Protein AF-A0A3S0C617-F1 (afdb_monomer)

Mean predicted aligned error: 4.09 Å

Foldseek 3Di:
DFDDDPNDTQFDDPPWDADPNDTHGDPVRGPCVQWDWDPDWDQDPQQGIKTFTWGDDPNDIDPRPDIDRPDGHPNPDPD

Solvent-accessible surface area (backbone atoms only — not comparable to full-atom values): 4843 Å² total; per-residue (Å²): 85,75,44,70,57,93,94,38,77,46,28,53,47,84,75,50,50,74,57,96,92,39,78,45,70,53,84,82,40,42,50,59,93,34,52,43,85,43,93,55,67,50,77,42,98,49,51,26,48,35,41,24,25,22,36,50,58,96,94,43,74,43,74,67,70,42,75,45,59,92,51,65,30,94,73,42,68,95,124

Nearest PDB structures (foldseek):
  3djm-assembly5_E  TM=8.885E-01  e=5.413E-04  Cereibacter sphaeroides 2.4.1
  5ghv-assembly2_B  TM=5.421E-01  e=1.089E+00  Homo sapiens
  8rrz-assembly1_A  TM=5.491E-01  e=1.657E+00  Homo sapiens
  5cxz-assembly1_A  TM=5.113E-01  e=1.759E+00  Homo sapiens
  4yjt-assembly1_A  TM=5.164E-01  e=1.759E+00  Homo sapiens

pLDDT: mean 90.61, std 10.1, range [53.41, 97.81]

Organism: NCBI:txid2489054

Structure (mmCIF, N/CA/C/O backbone):
data_AF-A0A3S0C617-F1
#
_entry.id   AF-A0A3S0C617-F1
#
loop_
_atom_site.group_PDB
_atom_site.id
_atom_site.type_symbol
_atom_site.label_atom_id
_atom_site.label_alt_id
_atom_site.label_comp_id
_atom_site.label_asym_id
_atom_site.label_entity_id
_atom_site.label_seq_id
_atom_site.pdbx_PDB_ins_code
_atom_site.Cartn_x
_atom_site.Cartn_y
_atom_site.Cartn_z
_atom_site.occupancy
_atom_site.B_iso_or_equiv
_atom_site.auth_seq_id
_atom_site.auth_comp_id
_atom_site.auth_asym_id
_atom_site.auth_atom_id
_atom_site.pdbx_PDB_model_num
ATOM 1 N N . MET A 1 1 ? -11.417 -8.790 -4.716 1.00 94.69 1 MET A N 1
ATOM 2 C CA . MET A 1 1 ? -10.321 -8.925 -3.704 1.00 94.69 1 MET A CA 1
A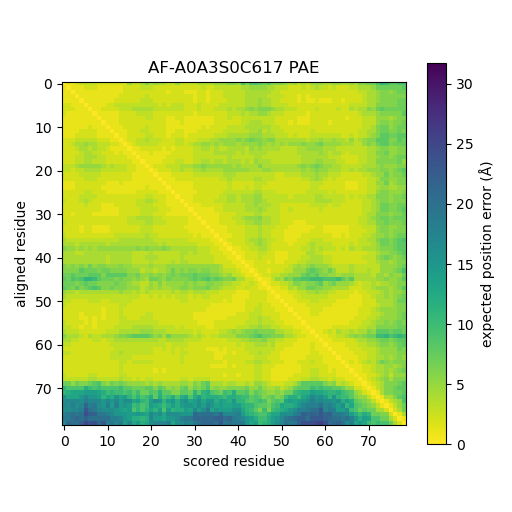TOM 3 C C . MET A 1 1 ? -10.487 -7.898 -2.577 1.00 94.69 1 MET A C 1
ATOM 5 O O . MET A 1 1 ? -10.979 -6.809 -2.839 1.00 94.69 1 MET A O 1
ATOM 9 N N . LYS A 1 2 ? -10.095 -8.219 -1.329 1.00 96.75 2 LYS A N 1
ATOM 10 C CA . LYS A 1 2 ? -10.218 -7.335 -0.148 1.00 96.75 2 LYS A CA 1
ATOM 11 C C . LYS A 1 2 ? -8.915 -7.245 0.647 1.00 96.75 2 LYS A C 1
ATOM 13 O O . LYS A 1 2 ? -8.380 -8.270 1.053 1.00 96.75 2 LYS A O 1
ATOM 18 N N . ALA A 1 3 ? -8.470 -6.027 0.951 1.00 96.31 3 ALA A N 1
ATOM 19 C CA . ALA A 1 3 ? -7.438 -5.768 1.954 1.00 96.31 3 ALA A CA 1
ATOM 20 C C . ALA A 1 3 ? -8.106 -5.388 3.281 1.00 96.31 3 ALA A C 1
ATOM 22 O O . ALA A 1 3 ? -8.863 -4.415 3.339 1.00 96.31 3 ALA A O 1
ATOM 23 N N . ILE A 1 4 ? -7.854 -6.154 4.344 1.00 97.25 4 ILE A N 1
ATOM 24 C CA . ILE A 1 4 ? -8.500 -5.975 5.651 1.00 97.25 4 ILE A CA 1
ATOM 25 C C . ILE A 1 4 ? -7.437 -5.841 6.735 1.00 97.25 4 ILE A C 1
ATOM 27 O O . ILE A 1 4 ? -6.508 -6.639 6.810 1.00 97.25 4 ILE A O 1
ATOM 31 N N . TRP A 1 5 ? -7.621 -4.865 7.621 1.00 97.12 5 TRP A N 1
ATOM 32 C CA . TRP A 1 5 ? -6.860 -4.755 8.861 1.00 97.12 5 TRP A CA 1
ATOM 33 C C . TRP A 1 5 ? -7.808 -4.395 10.003 1.00 97.12 5 TRP A C 1
ATOM 35 O O . TRP A 1 5 ? -8.651 -3.513 9.848 1.00 97.12 5 TRP A O 1
ATOM 45 N N . LYS A 1 6 ? -7.716 -5.106 11.135 1.00 94.88 6 LYS A N 1
ATOM 46 C CA . LYS A 1 6 ? -8.596 -4.922 12.310 1.00 94.88 6 LYS A CA 1
ATOM 47 C C . LYS A 1 6 ? -10.081 -4.868 11.959 1.00 94.88 6 LYS A C 1
ATOM 49 O O . LYS A 1 6 ? -10.781 -3.909 12.280 1.00 94.88 6 LYS A O 1
ATOM 54 N N . ASN A 1 7 ? -10.533 -5.869 11.205 1.00 95.56 7 ASN A N 1
ATOM 55 C CA . ASN A 1 7 ? -11.914 -5.992 10.728 1.00 95.56 7 ASN A CA 1
ATOM 56 C C . ASN A 1 7 ? -12.407 -4.800 9.882 1.00 95.56 7 ASN A C 1
ATOM 58 O O . ASN A 1 7 ? -13.590 -4.715 9.563 1.00 95.56 7 ASN A O 1
ATOM 62 N N . THR A 1 8 ? -11.512 -3.901 9.467 1.00 97.12 8 THR A N 1
ATOM 63 C CA . THR A 1 8 ? -11.816 -2.766 8.602 1.00 97.12 8 THR A CA 1
ATOM 64 C C . THR A 1 8 ? -11.319 -3.066 7.199 1.00 97.12 8 THR A C 1
ATOM 66 O O . THR A 1 8 ? -10.138 -3.331 6.984 1.00 97.12 8 THR A O 1
ATOM 69 N N . ILE A 1 9 ? -12.228 -3.010 6.227 1.00 97.81 9 ILE A N 1
ATOM 70 C CA . ILE A 1 9 ? -11.880 -3.113 4.807 1.00 97.81 9 ILE A CA 1
ATOM 71 C C . ILE A 1 9 ? -11.185 -1.816 4.397 1.00 97.81 9 ILE A C 1
ATOM 73 O O . ILE A 1 9 ? -11.829 -0.763 4.385 1.00 97.81 9 ILE A O 1
ATOM 77 N N . LEU A 1 10 ? -9.904 -1.914 4.059 1.00 97.56 10 LEU A N 1
ATOM 78 C CA . LEU A 1 10 ? -9.032 -0.821 3.634 1.00 97.56 10 LEU A CA 1
ATOM 79 C C . LEU A 1 10 ? -9.134 -0.560 2.131 1.00 97.56 10 LEU A C 1
ATOM 81 O O . LEU A 1 10 ? -9.121 0.595 1.713 1.00 97.56 10 LEU A O 1
ATOM 85 N N . ALA A 1 11 ? -9.261 -1.627 1.345 1.00 97.12 11 ALA A N 1
ATOM 86 C CA . ALA A 1 11 ? -9.472 -1.587 -0.096 1.00 97.12 11 ALA A CA 1
ATOM 87 C C . ALA A 1 11 ? -10.291 -2.803 -0.541 1.00 97.12 11 ALA A C 1
ATOM 89 O O . ALA A 1 11 ? -10.178 -3.883 0.048 1.00 97.12 11 ALA A O 1
ATOM 90 N N . GLU A 1 12 ? -11.114 -2.624 -1.567 1.00 97.50 12 GLU A N 1
ATOM 91 C CA . GLU A 1 12 ? -11.920 -3.685 -2.168 1.00 97.50 12 GLU A CA 1
ATOM 92 C C . GLU A 1 12 ? -12.095 -3.405 -3.657 1.00 97.50 12 GLU A C 1
ATOM 94 O O . GLU A 1 12 ? -12.579 -2.343 -4.032 1.00 97.50 12 GLU A O 1
ATOM 99 N N . SER A 1 13 ? -11.666 -4.342 -4.497 1.00 96.50 13 SER A N 1
ATOM 100 C CA . SER A 1 13 ? -11.835 -4.278 -5.949 1.00 96.50 13 SER A CA 1
ATOM 101 C C . SER A 1 13 ? -11.639 -5.664 -6.548 1.00 96.50 13 SER A C 1
ATOM 103 O O . SER A 1 13 ? -10.852 -6.460 -6.026 1.00 96.50 13 SER A O 1
ATOM 105 N N . ASP A 1 14 ? -12.339 -5.948 -7.639 1.00 94.62 14 ASP A N 1
ATOM 106 C CA . ASP A 1 14 ? -12.146 -7.160 -8.439 1.00 94.62 14 ASP A CA 1
ATOM 107 C C . ASP A 1 14 ? -11.151 -6.952 -9.593 1.00 94.62 14 ASP A C 1
ATOM 109 O O . ASP A 1 14 ? -10.743 -7.913 -10.236 1.00 94.62 14 ASP A O 1
ATOM 113 N N . GLU A 1 15 ? -10.670 -5.722 -9.780 1.00 93.06 15 GLU A N 1
ATOM 114 C CA . GLU A 1 15 ? -9.740 -5.302 -10.836 1.00 93.06 15 GLU A CA 1
ATOM 115 C C . GLU A 1 15 ? -8.316 -5.097 -10.290 1.00 93.06 15 GLU A C 1
ATOM 117 O O . GLU A 1 15 ? -7.613 -4.155 -10.648 1.00 93.06 15 GLU A O 1
ATOM 122 N N . THR A 1 16 ? -7.878 -5.951 -9.360 1.00 92.94 16 THR A N 1
ATOM 123 C CA . THR A 1 16 ? -6.498 -5.878 -8.854 1.00 92.94 16 THR A CA 1
ATOM 124 C C . THR A 1 16 ? -5.515 -6.483 -9.848 1.00 92.94 16 THR A C 1
ATOM 126 O O . THR A 1 16 ? -5.724 -7.613 -10.293 1.00 92.94 16 THR A O 1
ATOM 129 N N . THR A 1 17 ? -4.388 -5.818 -10.084 1.00 92.06 17 THR A N 1
ATOM 130 C CA . THR A 1 17 ? -3.258 -6.397 -10.826 1.00 92.06 17 THR A CA 1
ATOM 131 C C . THR A 1 17 ? -2.384 -7.207 -9.872 1.00 92.06 17 THR A C 1
ATOM 133 O O . THR A 1 17 ? -2.045 -6.736 -8.785 1.00 92.06 17 THR A O 1
ATOM 136 N N . VAL A 1 18 ? -1.993 -8.425 -10.252 1.00 90.81 18 VAL A N 1
ATOM 137 C CA . VAL A 1 18 ? -1.052 -9.235 -9.462 1.00 90.81 18 VAL A CA 1
ATOM 138 C C . VAL A 1 18 ? 0.337 -9.133 -10.065 1.00 90.81 18 VAL A C 1
ATOM 140 O O . VAL A 1 18 ? 0.553 -9.553 -11.198 1.00 90.81 18 VAL A O 1
ATOM 143 N N . VAL A 1 19 ? 1.292 -8.627 -9.286 1.00 88.50 19 VAL A N 1
ATOM 144 C CA . VAL A 1 19 ? 2.703 -8.551 -9.681 1.00 88.50 19 VAL A CA 1
ATOM 145 C C . VAL A 1 19 ? 3.569 -9.120 -8.576 1.00 88.50 19 VAL A C 1
ATOM 147 O O . VAL A 1 19 ? 3.523 -8.666 -7.435 1.00 88.50 19 VAL A O 1
ATOM 150 N N . GLU A 1 20 ? 4.351 -10.145 -8.917 1.00 87.94 20 GLU A N 1
ATOM 151 C CA . GLU A 1 20 ? 5.203 -10.881 -7.973 1.00 87.94 20 GLU A CA 1
ATOM 152 C C . GLU A 1 20 ? 4.456 -11.330 -6.710 1.00 87.94 20 GLU A C 1
ATOM 154 O O . GLU A 1 20 ? 4.907 -11.103 -5.590 1.00 87.94 20 GLU A O 1
ATOM 159 N N . ASN A 1 21 ? 3.281 -11.939 -6.893 1.00 90.38 21 ASN A N 1
ATOM 160 C CA . ASN A 1 21 ? 2.394 -12.385 -5.812 1.00 90.38 21 ASN A CA 1
ATOM 161 C C . ASN A 1 21 ? 1.851 -11.264 -4.901 1.00 90.38 21 ASN A C 1
ATOM 163 O O . ASN A 1 21 ? 1.253 -11.559 -3.869 1.00 90.38 21 ASN A O 1
ATOM 167 N N . ASN A 1 22 ? 2.007 -9.991 -5.279 1.00 91.44 22 ASN A N 1
ATOM 168 C CA . ASN A 1 22 ? 1.404 -8.858 -4.580 1.00 91.44 22 ASN A CA 1
ATOM 169 C C . ASN A 1 22 ? 0.200 -8.329 -5.359 1.00 91.44 22 ASN A C 1
ATOM 171 O O . ASN A 1 22 ? 0.276 -8.156 -6.576 1.00 91.44 22 ASN A O 1
ATOM 175 N N . HIS A 1 23 ? -0.889 -8.032 -4.650 1.00 93.69 23 HIS A N 1
ATOM 176 C CA . HIS A 1 23 ? -2.069 -7.393 -5.229 1.00 93.69 23 HIS A CA 1
ATOM 177 C C . HIS A 1 23 ? -1.919 -5.873 -5.217 1.00 93.69 23 HIS A C 1
ATOM 179 O O . HIS A 1 23 ? -1.801 -5.257 -4.157 1.00 93.69 23 HIS A O 1
ATOM 185 N N . TYR A 1 24 ? -1.994 -5.278 -6.400 1.00 93.12 24 TYR A N 1
ATOM 186 C CA . TYR A 1 24 ? -2.072 -3.842 -6.606 1.00 93.12 24 TYR A CA 1
ATOM 187 C C . TYR A 1 24 ? -3.530 -3.454 -6.810 1.00 93.12 24 TYR A C 1
ATOM 189 O O . TYR A 1 24 ? -4.195 -3.901 -7.743 1.00 93.12 24 TYR A O 1
ATOM 197 N N . PHE A 1 25 ? -4.033 -2.647 -5.884 1.00 95.56 25 PHE A N 1
ATOM 198 C CA . PHE A 1 25 ? -5.388 -2.119 -5.925 1.00 95.56 25 PHE A CA 1
ATOM 199 C C . PHE A 1 25 ? -5.416 -0.818 -6.735 1.00 95.56 25 PHE A C 1
ATOM 201 O O . PHE A 1 25 ? -4.533 0.023 -6.534 1.00 95.56 25 PHE A O 1
ATOM 208 N N . PRO A 1 26 ? -6.444 -0.589 -7.574 1.00 93.94 26 PRO A N 1
ATOM 209 C CA . PRO A 1 26 ? -6.679 0.720 -8.171 1.00 93.94 26 PRO A CA 1
ATOM 210 C C . PRO A 1 26 ? -6.755 1.807 -7.095 1.00 93.94 26 PRO A C 1
ATOM 212 O O . PRO A 1 26 ? -7.366 1.606 -6.040 1.00 93.94 26 PRO A O 1
ATOM 215 N N . ALA A 1 27 ? -6.176 2.979 -7.354 1.00 91.00 27 ALA A N 1
ATOM 216 C CA . ALA A 1 27 ? -6.097 4.066 -6.371 1.00 91.00 27 ALA A CA 1
ATOM 217 C C . ALA A 1 27 ? -7.471 4.605 -5.918 1.00 91.00 27 ALA A C 1
ATOM 219 O O . ALA A 1 27 ? -7.572 5.246 -4.871 1.00 91.00 27 ALA A O 1
ATOM 220 N N . GLU A 1 28 ? -8.529 4.364 -6.691 1.00 93.25 28 GLU A N 1
ATOM 221 C CA . GLU A 1 28 ? -9.912 4.698 -6.331 1.00 93.25 28 GLU A CA 1
ATOM 222 C C . GLU A 1 28 ? -10.564 3.672 -5.395 1.00 93.25 28 GLU A C 1
ATOM 224 O O . GLU A 1 28 ? -11.463 4.014 -4.631 1.00 93.25 28 GLU A O 1
ATOM 229 N N . SER A 1 29 ? -10.068 2.433 -5.392 1.00 96.00 29 SER A N 1
ATOM 230 C CA . SER A 1 29 ? -10.615 1.344 -4.577 1.00 96.00 29 SER A CA 1
ATOM 231 C C . SER A 1 29 ? -10.138 1.363 -3.120 1.00 96.00 29 SER A C 1
ATOM 233 O O . SER A 1 29 ? -10.669 0.633 -2.277 1.00 96.00 29 SER A O 1
ATOM 235 N N . ILE A 1 30 ? -9.146 2.204 -2.797 1.00 96.06 30 ILE A N 1
ATOM 236 C CA . ILE A 1 30 ? -8.646 2.367 -1.429 1.00 96.06 30 ILE A CA 1
ATOM 237 C C . ILE A 1 30 ? -9.483 3.395 -0.661 1.00 96.06 30 ILE A C 1
ATOM 239 O O . ILE A 1 30 ? -9.810 4.483 -1.140 1.00 96.06 30 ILE A O 1
ATOM 243 N N . LYS A 1 31 ? -9.763 3.110 0.609 1.00 97.12 31 LYS A N 1
ATOM 244 C CA . LYS A 1 31 ? -10.440 4.045 1.513 1.00 97.12 31 LYS A CA 1
ATOM 245 C C . LYS A 1 31 ? -9.427 5.009 2.121 1.00 97.12 31 LYS A C 1
ATOM 247 O O . LYS A 1 31 ? -9.016 4.837 3.268 1.00 97.12 31 LYS A O 1
ATOM 252 N N . LYS A 1 32 ? -9.068 6.053 1.361 1.00 94.88 32 LYS A N 1
ATOM 253 C CA . LYS A 1 32 ? -8.023 7.055 1.682 1.00 94.88 32 LYS A CA 1
ATOM 254 C C . LYS A 1 32 ? -8.053 7.599 3.116 1.00 94.88 32 LYS A C 1
ATOM 256 O O . LYS A 1 32 ? -7.001 7.886 3.663 1.00 94.88 32 LYS A O 1
ATOM 261 N N . LYS A 1 33 ? -9.226 7.674 3.758 1.00 96.25 33 LYS A N 1
ATOM 262 C CA . LYS A 1 33 ? -9.375 8.082 5.170 1.00 96.25 33 LYS A CA 1
ATOM 263 C C . LYS A 1 33 ? -8.547 7.263 6.172 1.00 96.25 33 LYS A C 1
ATOM 265 O O . LYS A 1 33 ? -8.272 7.756 7.258 1.00 96.25 33 LYS A O 1
ATOM 270 N N . TYR A 1 34 ? -8.182 6.027 5.829 1.00 97.44 34 TYR A N 1
ATOM 271 C CA . TYR A 1 34 ? -7.348 5.170 6.673 1.00 97.44 34 TYR A CA 1
ATOM 272 C C . TYR A 1 34 ? -5.861 5.254 6.331 1.00 97.44 34 TYR A C 1
ATOM 274 O O . TYR A 1 34 ? -5.064 4.652 7.036 1.00 97.44 34 TYR A O 1
ATOM 282 N N . PHE A 1 35 ? -5.474 5.968 5.273 1.00 97.12 35 PHE A N 1
ATOM 283 C CA . PHE A 1 35 ? -4.103 6.013 4.777 1.00 97.12 35 PHE A CA 1
ATOM 284 C C . PHE A 1 35 ? -3.495 7.386 5.046 1.00 97.12 35 PHE A C 1
ATOM 286 O O . PHE A 1 35 ? -4.083 8.420 4.737 1.00 97.12 35 PHE A O 1
ATOM 293 N N . THR A 1 36 ? -2.283 7.401 5.586 1.00 96.50 36 THR A N 1
ATOM 294 C CA . THR A 1 36 ? -1.492 8.622 5.776 1.00 96.50 36 THR A CA 1
ATOM 295 C C . THR A 1 36 ? -0.104 8.427 5.199 1.00 96.50 36 THR A C 1
ATOM 297 O O . THR A 1 36 ? 0.463 7.346 5.337 1.00 96.50 36 THR A O 1
ATOM 300 N N . HIS A 1 37 ? 0.446 9.452 4.549 1.00 94.88 37 HIS A N 1
ATOM 301 C CA . HIS A 1 37 ? 1.775 9.368 3.947 1.00 94.88 37 HIS A CA 1
ATOM 302 C C . HIS A 1 37 ? 2.841 9.014 4.987 1.00 94.88 37 HIS A C 1
ATOM 304 O O . HIS A 1 37 ? 2.864 9.581 6.080 1.00 94.88 37 HIS A O 1
ATOM 310 N N . SER A 1 38 ? 3.721 8.086 4.620 1.00 95.81 38 SER A N 1
ATOM 311 C CA . SER A 1 38 ? 4.958 7.823 5.343 1.00 95.81 38 SER A CA 1
ATOM 312 C C . SER A 1 38 ? 6.127 8.533 4.664 1.00 95.81 38 SER A C 1
ATOM 314 O O . SER A 1 38 ? 6.133 8.745 3.451 1.00 95.81 38 SER A O 1
ATOM 316 N N . ASN A 1 39 ? 7.149 8.860 5.452 1.00 93.69 39 ASN A N 1
ATOM 317 C CA . ASN A 1 39 ? 8.424 9.350 4.931 1.00 93.69 39 ASN A CA 1
ATOM 318 C C . ASN A 1 39 ? 9.312 8.203 4.413 1.00 93.69 39 ASN A C 1
ATOM 320 O O . ASN A 1 39 ? 10.352 8.458 3.801 1.00 93.69 39 ASN A O 1
ATOM 324 N N . THR A 1 40 ? 8.919 6.947 4.639 1.00 96.06 40 THR A N 1
ATOM 325 C CA . THR A 1 40 ? 9.655 5.767 4.185 1.00 96.06 40 THR A CA 1
ATOM 326 C C . THR A 1 40 ? 9.578 5.624 2.668 1.00 96.06 40 THR A C 1
ATOM 328 O O . THR A 1 40 ? 8.508 5.701 2.060 1.00 96.06 40 THR A O 1
ATOM 331 N N . HIS A 1 41 ? 10.739 5.388 2.062 1.00 93.75 41 HIS A N 1
ATOM 332 C CA . HIS A 1 41 ? 10.890 5.118 0.640 1.00 93.75 41 HIS A CA 1
ATOM 333 C C . HIS A 1 41 ? 11.899 3.993 0.442 1.00 93.75 41 HIS A C 1
ATOM 335 O O . HIS A 1 41 ? 12.935 3.960 1.105 1.00 93.75 41 HIS A O 1
ATOM 341 N N . THR A 1 42 ? 11.630 3.103 -0.506 1.00 92.75 42 THR A N 1
ATOM 342 C CA . THR A 1 42 ? 12.573 2.054 -0.912 1.00 92.75 42 THR A CA 1
ATOM 343 C C . THR A 1 42 ? 12.765 2.093 -2.420 1.00 92.75 42 THR A C 1
ATOM 345 O O . THR A 1 42 ? 11.932 2.616 -3.162 1.00 92.75 42 THR A O 1
ATOM 348 N N . ARG A 1 43 ? 13.904 1.594 -2.901 1.00 89.00 43 ARG A N 1
ATOM 349 C CA . ARG A 1 43 ? 14.222 1.588 -4.331 1.00 89.00 43 ARG A CA 1
ATOM 350 C C . ARG A 1 43 ? 14.303 0.159 -4.832 1.00 89.00 43 ARG A C 1
ATOM 352 O O . ARG A 1 43 ? 15.153 -0.609 -4.397 1.00 89.00 43 ARG A O 1
ATOM 359 N N . CYS A 1 44 ? 13.451 -0.164 -5.793 1.00 86.12 44 CYS A N 1
ATOM 360 C CA . CYS A 1 44 ? 13.534 -1.392 -6.561 1.00 86.12 44 CYS A CA 1
ATOM 361 C C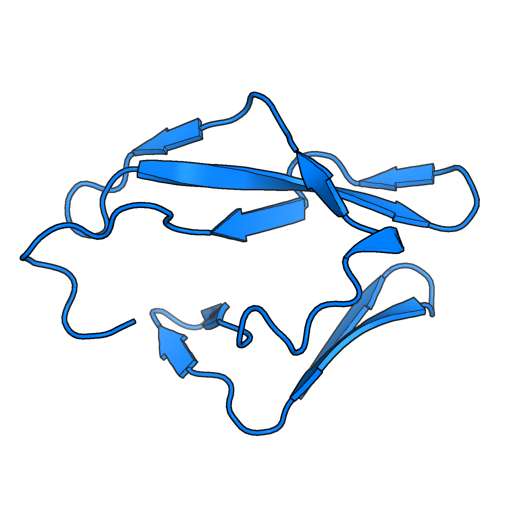 . CYS A 1 44 ? 14.315 -1.108 -7.858 1.00 86.12 44 CYS A C 1
ATOM 363 O O . CYS A 1 44 ? 13.984 -0.138 -8.547 1.00 86.12 44 CYS A O 1
ATOM 365 N N . PRO A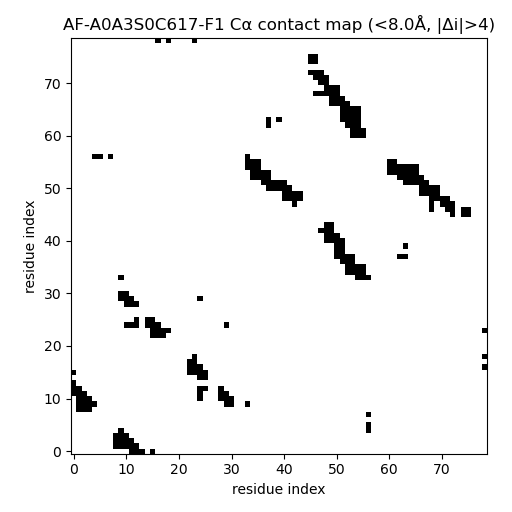 1 45 ? 15.322 -1.925 -8.225 1.00 81.81 45 PRO A N 1
ATOM 366 C CA . PRO A 1 45 ? 16.140 -1.689 -9.418 1.00 81.81 45 PRO A CA 1
ATOM 367 C C . PRO A 1 45 ? 15.342 -1.556 -10.720 1.00 81.81 45 PRO A C 1
ATOM 369 O O . PRO A 1 45 ? 15.757 -0.816 -11.607 1.00 81.81 45 PRO A O 1
ATOM 372 N N . TRP A 1 46 ? 14.198 -2.237 -10.822 1.00 80.06 46 TRP A N 1
ATOM 373 C CA . TRP A 1 46 ? 13.411 -2.303 -12.052 1.00 80.06 46 TRP A CA 1
ATOM 374 C C . TRP A 1 46 ? 12.003 -1.708 -11.933 1.00 80.06 46 TRP A C 1
ATOM 376 O O . TRP A 1 46 ? 11.497 -1.250 -12.949 1.00 80.06 46 TRP A O 1
ATOM 38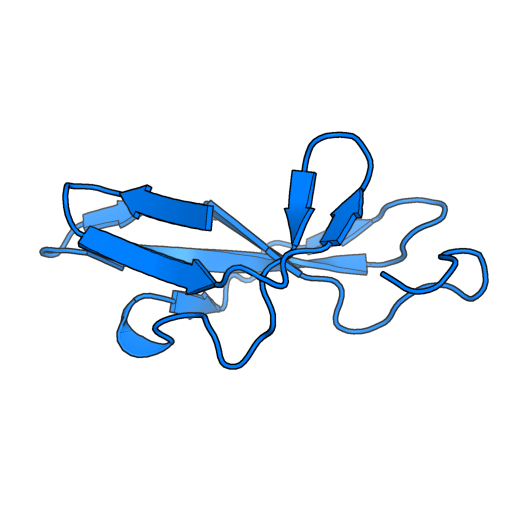6 N N . LYS A 1 47 ? 11.392 -1.631 -10.736 1.00 81.31 47 LYS A N 1
ATOM 387 C CA . LYS A 1 47 ? 10.098 -0.937 -10.547 1.00 81.31 47 LYS A CA 1
ATOM 388 C C . LYS A 1 47 ? 10.230 0.571 -10.325 1.00 81.31 47 LYS A C 1
ATOM 390 O O . LYS A 1 47 ? 9.315 1.310 -10.662 1.00 81.31 47 LYS A O 1
ATOM 395 N N . GLY A 1 48 ? 11.359 1.042 -9.790 1.00 87.75 48 GLY A N 1
ATOM 396 C CA . GLY A 1 48 ? 11.552 2.446 -9.408 1.00 87.75 48 GLY A CA 1
ATOM 397 C C . GLY A 1 48 ? 11.482 2.672 -7.895 1.00 87.75 48 GLY A C 1
ATOM 398 O O . GLY A 1 48 ? 11.854 1.796 -7.107 1.00 87.75 48 GLY A O 1
ATOM 399 N N . ARG A 1 49 ? 11.055 3.869 -7.475 1.00 90.25 49 ARG A N 1
ATOM 400 C CA . ARG A 1 49 ? 10.973 4.255 -6.056 1.00 90.25 49 ARG A CA 1
ATOM 401 C C . ARG A 1 49 ? 9.586 3.936 -5.504 1.00 90.25 49 ARG A C 1
ATOM 403 O O . ARG A 1 49 ? 8.606 4.504 -5.967 1.00 90.25 49 ARG A O 1
ATOM 410 N N . ALA A 1 50 ? 9.524 3.063 -4.506 1.00 93.12 50 ALA A N 1
ATOM 411 C CA . ALA A 1 50 ? 8.318 2.832 -3.729 1.00 93.12 50 ALA A CA 1
ATOM 412 C C . ALA A 1 50 ? 8.183 3.916 -2.655 1.00 93.12 50 ALA A C 1
ATOM 414 O O . ALA A 1 50 ? 9.150 4.232 -1.955 1.00 93.12 50 ALA A O 1
ATOM 415 N N . SER A 1 51 ? 6.977 4.443 -2.512 1.00 94.88 51 SER A N 1
ATOM 416 C CA . SER A 1 51 ? 6.544 5.287 -1.403 1.00 94.88 51 SER A CA 1
ATOM 417 C C . SER A 1 51 ? 5.564 4.502 -0.540 1.00 94.88 51 SER A C 1
ATOM 419 O O . SER A 1 51 ? 4.830 3.656 -1.049 1.00 94.88 51 SER A O 1
ATOM 421 N N . TYR A 1 52 ? 5.548 4.781 0.760 1.00 96.75 52 TYR A N 1
ATOM 422 C CA . TYR A 1 52 ? 4.754 4.019 1.721 1.00 96.75 52 TYR A CA 1
ATOM 423 C C . TYR A 1 52 ? 3.623 4.852 2.331 1.00 96.75 52 TYR A C 1
ATOM 425 O O . TYR A 1 52 ? 3.698 6.079 2.445 1.00 96.75 52 TYR A O 1
ATOM 433 N N . TYR A 1 53 ? 2.570 4.157 2.747 1.00 97.44 53 TYR A N 1
ATOM 434 C CA . TYR A 1 53 ? 1.496 4.668 3.582 1.00 97.44 53 TYR A CA 1
ATOM 435 C C . TYR A 1 53 ? 1.511 3.964 4.939 1.00 97.44 53 TYR A C 1
ATOM 437 O O . TYR A 1 53 ? 1.640 2.741 5.021 1.00 97.44 53 TYR A O 1
ATOM 445 N N . ASN A 1 54 ? 1.286 4.740 5.994 1.00 97.75 54 ASN A N 1
ATOM 446 C CA . ASN A 1 54 ? 0.828 4.215 7.274 1.00 97.75 54 ASN A CA 1
ATOM 447 C C . ASN A 1 54 ? -0.690 4.034 7.216 1.00 9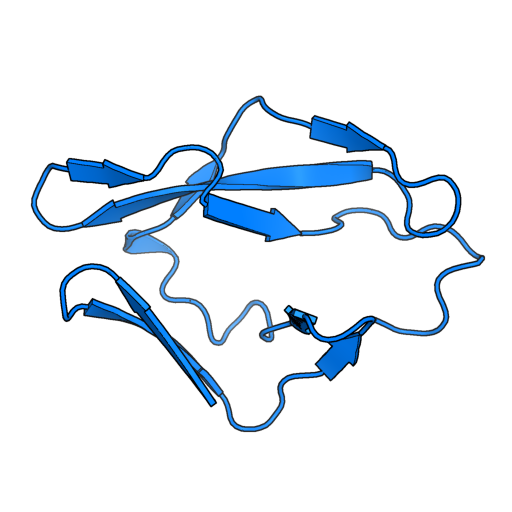7.75 54 ASN A C 1
ATOM 449 O O . ASN A 1 54 ? -1.390 4.820 6.569 1.00 97.75 54 ASN A O 1
ATOM 453 N N . ILE A 1 55 ? -1.199 3.037 7.931 1.00 97.75 55 ILE A N 1
ATOM 454 C CA . ILE A 1 55 ? -2.629 2.757 8.028 1.00 97.75 55 ILE A CA 1
ATOM 455 C C . ILE A 1 55 ? -3.103 3.075 9.441 1.00 97.75 55 ILE A C 1
ATOM 457 O O . ILE A 1 55 ? -2.543 2.566 10.404 1.00 97.75 55 ILE A O 1
ATOM 461 N N . LYS A 1 56 ? -4.153 3.885 9.578 1.00 97.38 56 LYS A N 1
ATOM 462 C CA . LYS A 1 56 ? -4.748 4.258 10.866 1.00 97.38 56 LYS A CA 1
ATOM 463 C C . LYS A 1 56 ? -6.169 3.740 10.970 1.00 97.38 56 LYS A C 1
ATOM 465 O O . LYS A 1 56 ? -7.036 4.150 10.203 1.00 97.38 56 LYS A O 1
ATOM 470 N N . VAL A 1 57 ? -6.421 2.865 11.938 1.00 96.94 57 VAL A N 1
ATOM 471 C CA . VAL A 1 57 ? -7.745 2.290 12.211 1.00 96.94 57 VAL A CA 1
ATOM 472 C C . VAL A 1 57 ? -7.931 2.208 13.719 1.00 96.94 57 VAL A C 1
ATOM 474 O O . VAL A 1 57 ? -7.057 1.717 14.426 1.00 96.94 57 VAL A O 1
ATOM 477 N N . ALA A 1 58 ? -9.080 2.686 14.206 1.00 93.44 58 ALA A N 1
ATOM 478 C CA . ALA A 1 58 ? -9.460 2.622 15.621 1.00 93.44 58 ALA A CA 1
ATOM 479 C C . ALA A 1 58 ? -8.398 3.191 16.593 1.00 93.44 58 ALA A C 1
ATOM 481 O O . ALA A 1 58 ? -8.191 2.658 17.675 1.00 93.44 58 ALA A O 1
ATOM 482 N N . GLY A 1 59 ? -7.714 4.271 16.199 1.00 92.62 59 GLY A N 1
ATOM 483 C CA . GLY A 1 59 ? -6.690 4.926 17.026 1.00 92.62 59 GLY A CA 1
ATOM 484 C C . GLY A 1 59 ? -5.312 4.260 17.001 1.00 92.62 59 GLY A C 1
ATOM 485 O O . GLY A 1 59 ? -4.371 4.811 17.561 1.00 92.62 59 GLY A O 1
ATOM 486 N N . GLU A 1 60 ? -5.161 3.132 16.309 1.00 96.25 60 GLU A N 1
ATOM 487 C CA . GLU A 1 60 ? -3.879 2.454 16.155 1.00 96.25 60 GLU A CA 1
ATOM 488 C C . GLU A 1 60 ? -3.299 2.645 14.753 1.00 96.25 60 GLU A C 1
ATOM 490 O O . GLU A 1 60 ? -4.028 2.737 13.761 1.00 96.25 60 GLU A O 1
ATOM 495 N N . GLU A 1 61 ? -1.970 2.683 14.681 1.00 96.44 61 GLU A N 1
ATOM 496 C CA . GLU A 1 61 ? -1.208 2.898 13.454 1.00 96.44 61 GLU A CA 1
ATOM 497 C C . GLU A 1 61 ? -0.442 1.625 13.067 1.00 96.44 61 GLU A C 1
ATOM 499 O O . GLU A 1 61 ? 0.321 1.080 13.861 1.00 96.44 61 GLU A O 1
ATOM 504 N N . ASN A 1 62 ? -0.629 1.164 11.831 1.00 97.19 62 ASN A N 1
ATOM 505 C CA . ASN A 1 62 ? 0.227 0.184 11.178 1.00 97.19 62 ASN A CA 1
ATOM 506 C C . ASN A 1 62 ? 1.183 0.927 10.247 1.00 97.19 62 ASN A C 1
ATOM 508 O O . ASN A 1 62 ? 0.784 1.426 9.189 1.00 97.19 62 ASN A O 1
ATOM 512 N N . LYS A 1 63 ? 2.429 1.063 10.686 1.00 97.44 63 LYS A N 1
ATOM 513 C CA . LYS A 1 63 ? 3.443 1.844 9.986 1.00 97.44 63 LYS A CA 1
ATOM 514 C C . LYS A 1 63 ? 3.919 1.120 8.722 1.00 97.44 63 LYS A C 1
ATOM 516 O O . LYS A 1 63 ? 4.149 -0.083 8.760 1.00 97.44 63 LYS A O 1
ATOM 521 N N . ASP A 1 64 ? 4.092 1.868 7.630 1.00 96.62 64 ASP A N 1
ATOM 522 C CA . ASP A 1 64 ? 4.631 1.385 6.348 1.00 96.62 64 ASP A CA 1
ATOM 523 C C . ASP A 1 64 ? 3.895 0.154 5.775 1.00 96.62 64 ASP A C 1
ATOM 525 O O . ASP A 1 64 ? 4.476 -0.698 5.106 1.00 96.62 64 ASP A O 1
ATOM 529 N N . ALA A 1 65 ? 2.589 0.062 6.035 1.00 95.88 65 ALA A N 1
ATOM 530 C CA . ALA A 1 65 ? 1.786 -1.135 5.795 1.00 95.88 65 ALA A CA 1
ATOM 531 C C . ALA A 1 65 ? 1.220 -1.257 4.371 1.00 95.88 65 ALA A C 1
ATOM 533 O O . ALA A 1 65 ? 0.672 -2.298 4.010 1.00 95.88 65 ALA A O 1
ATOM 534 N N . ALA A 1 66 ? 1.338 -0.209 3.558 1.00 96.25 66 ALA A N 1
ATOM 535 C CA . ALA A 1 66 ? 1.056 -0.262 2.129 1.00 96.25 66 ALA A CA 1
ATOM 536 C C . ALA A 1 66 ? 2.110 0.532 1.359 1.00 96.25 66 ALA A C 1
ATOM 538 O O . ALA A 1 66 ? 2.635 1.520 1.869 1.00 96.25 66 ALA A O 1
ATOM 539 N N . TRP A 1 67 ? 2.399 0.126 0.124 1.00 95.00 67 TRP A N 1
ATOM 540 C CA . TRP A 1 67 ? 3.318 0.833 -0.762 1.00 95.00 67 TRP A CA 1
ATOM 541 C C . TRP A 1 67 ? 2.686 1.084 -2.125 1.00 95.00 67 TRP A C 1
ATOM 543 O O . TRP A 1 67 ? 1.751 0.404 -2.543 1.00 95.00 67 TRP A O 1
ATOM 553 N N . TYR A 1 68 ? 3.217 2.076 -2.821 1.00 92.38 68 TYR A N 1
ATOM 554 C CA . TYR A 1 68 ? 2.847 2.425 -4.182 1.00 92.38 68 TYR A CA 1
ATOM 555 C C . TYR A 1 68 ? 4.074 2.959 -4.915 1.00 92.38 68 TYR A C 1
ATOM 557 O O . TYR A 1 68 ? 5.038 3.410 -4.296 1.00 92.38 68 TYR A O 1
ATOM 565 N N . TYR A 1 69 ? 4.046 2.902 -6.241 1.00 90.06 69 TYR A N 1
ATOM 566 C CA . TYR A 1 69 ? 5.102 3.445 -7.089 1.00 90.06 69 TYR A CA 1
ATOM 567 C C . TYR A 1 69 ? 4.562 4.702 -7.782 1.00 90.06 69 TYR A C 1
ATOM 569 O O . TYR A 1 69 ? 3.881 4.566 -8.795 1.00 90.06 69 TYR A O 1
ATOM 577 N N . PRO A 1 70 ? 4.800 5.917 -7.243 1.00 82.88 70 PRO A N 1
ATOM 578 C CA . PRO A 1 70 ? 4.335 7.158 -7.875 1.00 82.88 70 PRO A CA 1
ATOM 579 C C . PRO A 1 70 ? 4.962 7.381 -9.254 1.00 82.88 70 PRO A C 1
ATOM 581 O O . PRO A 1 70 ? 4.340 7.967 -10.133 1.00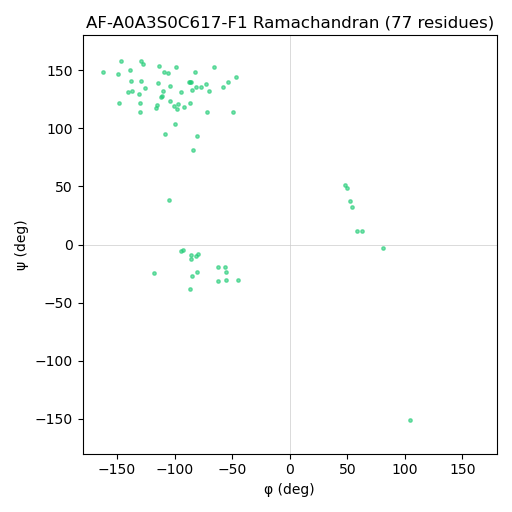 82.88 70 PRO A O 1
ATOM 584 N N . GLU A 1 71 ? 6.192 6.901 -9.432 1.00 78.38 71 GLU A N 1
ATOM 585 C CA . GLU A 1 71 ? 6.921 6.923 -10.692 1.00 78.38 71 GLU A CA 1
ATOM 586 C C . GLU A 1 71 ? 7.460 5.517 -10.947 1.00 78.38 71 GLU A C 1
ATOM 588 O O . GLU A 1 71 ? 8.311 5.012 -10.203 1.00 78.38 71 GLU A O 1
ATOM 593 N N . VAL A 1 72 ? 6.945 4.879 -11.994 1.00 75.31 72 VAL A N 1
ATOM 594 C CA . VAL A 1 72 ? 7.414 3.567 -12.434 1.00 75.31 72 VAL A CA 1
ATOM 595 C C . VAL A 1 72 ? 8.594 3.730 -13.389 1.00 75.31 72 VAL A C 1
ATOM 597 O O . VAL A 1 72 ? 8.633 4.628 -14.231 1.00 75.31 72 VAL A O 1
ATOM 600 N N . SER A 1 73 ? 9.598 2.868 -13.252 1.00 70.12 73 SER A N 1
ATOM 601 C CA . SER A 1 73 ? 10.695 2.799 -14.223 1.00 70.12 73 SER A CA 1
ATOM 602 C C . SER A 1 73 ? 10.178 2.308 -15.578 1.00 70.12 73 SER A C 1
ATOM 604 O O . SER A 1 73 ? 9.248 1.512 -15.635 1.00 70.12 73 SER A O 1
ATOM 606 N N . LYS A 1 74 ? 10.841 2.696 -16.677 1.00 65.44 74 LYS A N 1
ATOM 607 C CA . LYS A 1 74 ? 10.527 2.228 -18.044 1.00 65.44 74 LYS A CA 1
ATOM 608 C C . LYS A 1 74 ? 10.565 0.701 -18.204 1.00 65.44 74 LYS A C 1
ATOM 610 O O . LYS A 1 74 ? 10.042 0.181 -19.179 1.00 65.44 74 LYS A O 1
ATOM 615 N N . LEU A 1 75 ? 11.2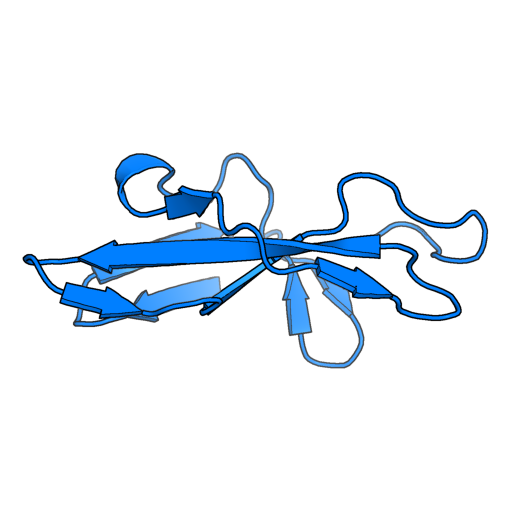27 0.0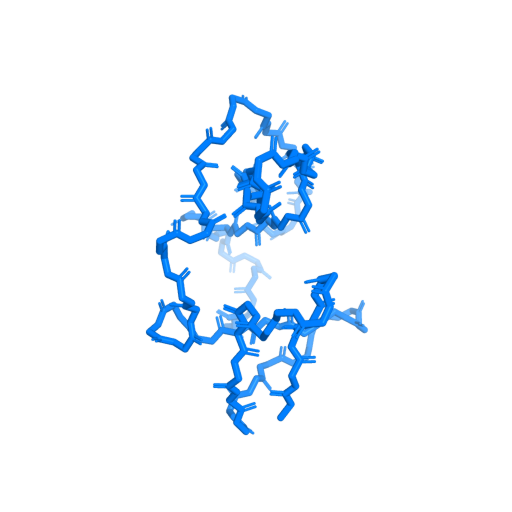07 -17.277 1.00 67.38 75 LEU A N 1
ATOM 616 C CA . LEU A 1 75 ? 11.333 -1.454 -17.243 1.00 67.38 75 LEU A CA 1
ATOM 617 C C . LEU A 1 75 ? 10.152 -2.127 -16.533 1.00 67.38 75 LEU A C 1
ATOM 619 O O . LEU A 1 75 ? 10.011 -3.343 -16.617 1.00 67.38 75 LEU A O 1
ATOM 623 N N . ALA A 1 76 ? 9.320 -1.362 -15.829 1.00 64.75 76 ALA A N 1
ATOM 624 C CA . ALA A 1 76 ? 8.078 -1.860 -15.277 1.00 64.75 76 ALA A CA 1
ATOM 625 C C . ALA A 1 76 ? 7.025 -1.871 -16.394 1.00 64.75 76 ALA A C 1
ATOM 627 O O . ALA A 1 76 ? 6.384 -0.861 -16.680 1.00 64.75 76 ALA A O 1
ATOM 628 N N . THR A 1 77 ? 6.885 -3.012 -17.069 1.00 58.66 77 THR A N 1
ATOM 629 C CA . THR A 1 77 ? 5.710 -3.351 -17.896 1.00 58.66 77 THR A CA 1
ATOM 630 C C . THR A 1 77 ? 4.439 -3.031 -17.085 1.00 58.66 77 THR A C 1
ATOM 632 O O . THR A 1 77 ? 4.497 -3.191 -15.865 1.00 58.66 77 THR A O 1
ATOM 635 N N . PRO A 1 78 ? 3.337 -2.541 -17.696 1.00 57.34 78 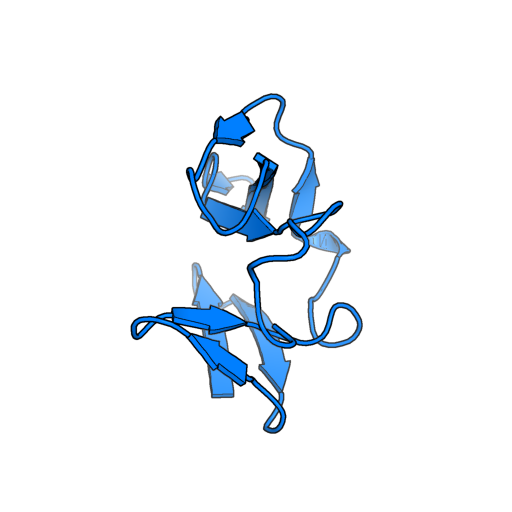PRO A N 1
ATOM 636 C CA . PRO A 1 78 ? 2.282 -1.805 -16.991 1.00 57.34 78 PRO A CA 1
ATOM 637 C C . PRO A 1 78 ? 1.815 -2.527 -15.720 1.00 57.34 78 PRO A C 1
ATOM 639 O O . PRO A 1 78 ? 1.279 -3.633 -15.791 1.00 57.34 78 PRO A O 1
ATOM 642 N N . ILE A 1 79 ? 2.089 -1.883 -14.580 1.00 53.41 79 ILE A N 1
ATOM 643 C CA . ILE A 1 79 ? 1.649 -2.235 -13.223 1.00 53.41 79 ILE A CA 1
ATOM 644 C C . ILE A 1 79 ? 0.482 -1.346 -12.830 1.00 53.41 79 ILE A C 1
ATOM 646 O O . ILE A 1 79 ? 0.593 -0.127 -13.091 1.00 53.41 79 ILE A O 1
#

Secondary structure (DSSP, 8-state):
-EEEETTEEEEE-S-PEEETTEEEPPTTTB-GGGEEEEEEEEEETTTEEEEEEEEEETTEEEEEEEEEEEEE-TTS---

InterPro domains:
  IPR007361 Domain of unknown function DUF427 [PF04248] (1-78)
  IPR038694 Superfamily of unknown function DUF427 [G3DSA:2.170.150.40] (1-79)

Radius of gyration: 12.93 Å; Cα contacts (8 Å, |Δi|>4): 134; chains: 1; bounding box: 28×22×35 Å

Sequence (79 aa):
MKAIWKNTILAESDETTVVENNHYFPAESIKKKYFTHSNTHTRCPWKGRASYYNIKVAGEENKDAAWYYPEVSKLATPI